Protein AF-A0A098BE16-F1 (afdb_monomer_lite)

Secondary structure (DSSP, 8-state):
-B----EEEEEEEEEEEEEEEEEEEEETTEEEE-TTS-EEEEEEEEEEEEEE-----B---SS-EEEEEEEEEEEEEETTEEEEEEE-PPPEEEEEE-

Foldseek 3Di:
DDFDWDKAAAPFFFQKKKKWKWKWKDDPRDIDTAPPGIDMDMDGHRGDRMDTDPDDRDAQPADAFIKMWIKMKMWTHHPNDIDIDIDTDDIDGDPGHD

Organism: NCBI:txid1830

Radius of gyration: 15.15 Å; chains: 1; bounding box: 36×24×42 Å

pLDDT: mean 87.0, std 8.51, range [58.38, 95.62]

Sequence (98 aa):
MVGFKPTTECETPVSSITHETELKYQYYGWWYTTSGIVDVESSTGASTSYLESKNVAHACTGEVETWFWGVVTGRISYMGKNYWAVVYPPKKRLNCKV

Structure (mmCIF, N/CA/C/O backbone):
data_AF-A0A098BE16-F1
#
_entry.id   AF-A0A098BE16-F1
#
loop_
_atom_site.group_PDB
_atom_site.id
_atom_site.type_symbol
_atom_site.label_atom_id
_atom_site.label_alt_id
_atom_site.label_comp_id
_atom_site.label_asym_id
_atom_site.label_entity_id
_atom_site.label_seq_id
_atom_site.pdbx_PDB_ins_code
_atom_site.Cartn_x
_atom_site.Cartn_y
_atom_site.Cartn_z
_atom_site.occupancy
_atom_site.B_iso_or_equiv
_atom_site.auth_seq_id
_atom_site.auth_comp_id
_atom_site.auth_asym_id
_atom_site.auth_atom_id
_atom_site.pdbx_PDB_model_num
ATOM 1 N N . MET A 1 1 ? -11.179 -7.530 8.461 1.00 78.38 1 MET A N 1
ATOM 2 C CA . MET A 1 1 ? -9.770 -7.112 8.324 1.00 78.38 1 MET A CA 1
ATOM 3 C C . MET A 1 1 ? -9.711 -5.883 7.426 1.00 78.38 1 MET A C 1
ATOM 5 O O . MET A 1 1 ? -10.630 -5.709 6.630 1.00 78.38 1 MET A O 1
ATOM 9 N N . VAL A 1 2 ? -8.683 -5.047 7.555 1.00 85.56 2 VAL A N 1
ATOM 10 C CA . VAL A 1 2 ? -8.479 -3.829 6.752 1.00 85.56 2 VAL A CA 1
ATOM 11 C C . VAL A 1 2 ? -7.046 -3.796 6.224 1.00 85.56 2 VAL A C 1
ATOM 13 O O . VAL A 1 2 ? -6.124 -4.256 6.890 1.00 85.56 2 VAL A O 1
ATOM 16 N N . GLY A 1 3 ? -6.881 -3.270 5.013 1.00 86.69 3 GLY A N 1
ATOM 17 C CA . GLY A 1 3 ? -5.604 -3.134 4.319 1.00 86.69 3 GLY A CA 1
ATOM 18 C C . GLY A 1 3 ? -5.765 -2.320 3.039 1.00 86.69 3 GLY A C 1
ATOM 19 O O . GLY A 1 3 ? -6.876 -1.896 2.697 1.00 86.69 3 GLY A O 1
ATOM 20 N N . PHE A 1 4 ? -4.658 -2.118 2.333 1.00 86.69 4 PHE A N 1
ATOM 21 C CA . PHE A 1 4 ? -4.647 -1.514 1.005 1.00 86.69 4 PHE A CA 1
ATOM 22 C C . PHE A 1 4 ? -4.400 -2.582 -0.052 1.00 86.69 4 PHE A C 1
ATOM 24 O O . PHE A 1 4 ? -3.656 -3.525 0.182 1.00 86.69 4 PHE A O 1
ATOM 31 N N . LYS A 1 5 ? -5.008 -2.396 -1.225 1.00 88.81 5 LYS A N 1
ATOM 32 C CA . LYS A 1 5 ? -4.776 -3.231 -2.406 1.00 88.81 5 LYS A CA 1
ATOM 33 C C . LYS A 1 5 ? -4.194 -2.395 -3.541 1.00 88.81 5 LYS A C 1
ATOM 35 O O . LYS A 1 5 ? -4.919 -2.054 -4.476 1.00 88.81 5 LYS A O 1
ATOM 40 N N . PRO A 1 6 ? -2.946 -1.923 -3.419 1.00 91.06 6 PRO A N 1
ATOM 41 C CA . PRO A 1 6 ? -2.319 -1.198 -4.506 1.00 91.06 6 PRO A CA 1
ATOM 42 C C . PRO A 1 6 ? -2.141 -2.086 -5.730 1.00 91.06 6 PRO A C 1
ATOM 44 O O . PRO A 1 6 ? -1.844 -3.275 -5.631 1.00 91.06 6 PRO A O 1
ATOM 47 N N . THR A 1 7 ? -2.297 -1.468 -6.891 1.00 93.19 7 THR A N 1
ATOM 48 C CA . THR A 1 7 ? -2.056 -2.092 -8.184 1.00 93.19 7 THR A CA 1
ATOM 49 C C . THR A 1 7 ? -0.965 -1.330 -8.910 1.00 93.19 7 THR A C 1
ATOM 51 O O . THR A 1 7 ? -0.933 -0.099 -8.902 1.00 93.19 7 THR A O 1
ATOM 54 N N . THR A 1 8 ? -0.087 -2.057 -9.578 1.00 94.62 8 THR A N 1
ATOM 55 C CA . THR A 1 8 ? 0.845 -1.497 -10.550 1.00 94.62 8 THR A CA 1
ATOM 56 C C . THR A 1 8 ? 0.690 -2.263 -11.840 1.00 94.62 8 THR A C 1
ATOM 58 O O .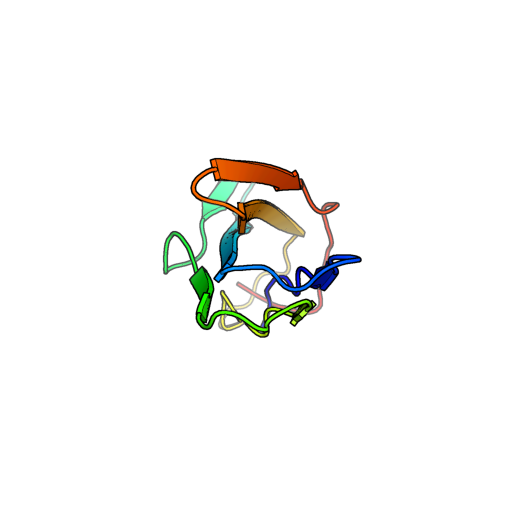 THR A 1 8 ? 0.706 -3.489 -11.831 1.00 94.62 8 THR A O 1
ATOM 61 N N . GLU A 1 9 ? 0.562 -1.521 -12.929 1.00 94.69 9 GLU A N 1
ATOM 62 C CA . GLU A 1 9 ? 0.530 -2.026 -14.291 1.00 94.69 9 GLU A CA 1
ATOM 63 C C . GLU A 1 9 ? 1.649 -1.328 -15.068 1.00 94.69 9 GLU A C 1
ATOM 65 O O . GLU A 1 9 ? 1.894 -0.133 -14.889 1.00 94.69 9 GLU A O 1
ATOM 70 N N . CYS A 1 10 ? 2.384 -2.089 -15.866 1.00 92.81 10 CYS A N 1
ATOM 71 C CA . CYS A 1 10 ? 3.492 -1.624 -16.687 1.00 92.81 10 CYS A CA 1
ATOM 72 C C . CYS A 1 10 ? 3.212 -2.006 -18.140 1.00 92.81 10 CYS A C 1
ATOM 74 O O . CYS A 1 10 ? 2.827 -3.138 -18.418 1.00 92.81 10 CYS A O 1
ATOM 76 N N . GLU A 1 11 ? 3.446 -1.084 -19.074 1.00 92.62 11 GLU A N 1
ATOM 77 C CA . GLU A 1 11 ? 3.260 -1.350 -20.509 1.00 92.62 11 GLU A CA 1
ATOM 78 C C . GLU A 1 11 ? 4.215 -2.436 -21.026 1.00 92.62 11 GLU A C 1
ATOM 80 O O . GLU A 1 11 ? 3.863 -3.225 -21.902 1.00 92.62 11 GLU A O 1
ATOM 85 N N . THR A 1 12 ? 5.427 -2.493 -20.468 1.00 91.38 12 THR A N 1
ATOM 86 C CA . THR A 1 12 ? 6.434 -3.508 -20.779 1.00 91.38 12 THR A CA 1
ATOM 87 C C . THR A 1 12 ? 6.767 -4.344 -19.542 1.00 91.38 12 THR A C 1
ATOM 89 O O . THR A 1 12 ? 6.693 -3.838 -18.418 1.00 91.38 12 THR A O 1
ATOM 92 N N . PRO A 1 13 ? 7.156 -5.623 -19.712 1.00 92.56 13 PRO A N 1
ATOM 93 C CA . PRO A 1 13 ? 7.575 -6.442 -18.585 1.00 92.56 13 PRO A CA 1
ATOM 94 C C . PRO A 1 13 ? 8.816 -5.873 -17.886 1.00 92.56 13 PRO A C 1
ATOM 96 O O . PRO A 1 13 ? 9.785 -5.460 -18.529 1.00 92.56 13 PRO A O 1
ATOM 99 N N . VAL A 1 14 ? 8.787 -5.881 -16.557 1.00 93.25 14 VAL A N 1
ATOM 100 C CA . VAL A 1 14 ? 9.843 -5.373 -15.678 1.00 93.25 14 VAL A CA 1
ATOM 101 C C . VAL A 1 14 ? 10.503 -6.506 -14.892 1.00 93.25 14 VAL A C 1
ATOM 103 O O . VAL A 1 14 ? 10.036 -7.644 -14.882 1.00 93.25 14 VAL A O 1
ATOM 106 N N . SER A 1 15 ? 11.629 -6.211 -14.2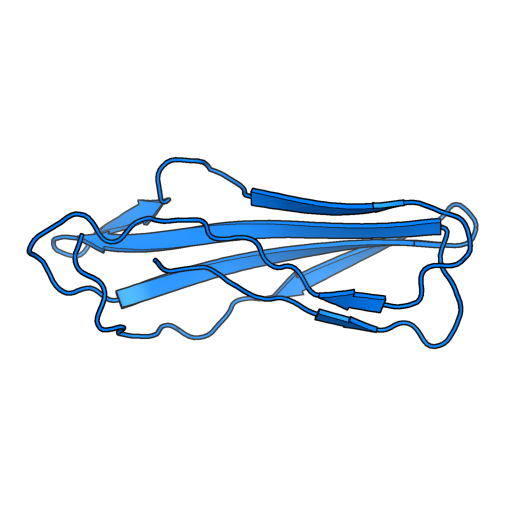41 1.00 94.12 15 SER A N 1
ATOM 107 C CA . SER A 1 15 ? 12.382 -7.199 -13.458 1.00 94.12 15 SER A CA 1
ATOM 108 C C . SER A 1 15 ? 11.729 -7.495 -12.110 1.00 94.12 15 SER A C 1
ATOM 110 O O . SER A 1 15 ? 11.795 -8.625 -11.619 1.00 94.12 15 SER A O 1
ATOM 112 N N . SER A 1 16 ? 11.127 -6.476 -11.497 1.00 94.12 16 SER A N 1
ATOM 113 C CA . SER A 1 16 ? 10.338 -6.629 -10.281 1.00 94.12 16 SER A CA 1
ATOM 114 C C . SER A 1 16 ? 9.417 -5.440 -10.047 1.00 94.12 16 SER A C 1
ATOM 116 O O . SER A 1 16 ? 9.689 -4.315 -10.477 1.00 94.12 16 SER A O 1
ATOM 118 N N . ILE A 1 17 ? 8.343 -5.709 -9.311 1.00 94.81 17 ILE A N 1
ATOM 119 C CA . ILE A 1 17 ? 7.457 -4.708 -8.722 1.00 94.81 17 ILE A CA 1
ATOM 120 C C . ILE A 1 17 ? 7.378 -5.026 -7.229 1.00 94.81 17 ILE A C 1
ATOM 122 O O . ILE A 1 17 ? 7.236 -6.186 -6.850 1.00 94.81 17 ILE A O 1
ATOM 126 N N . THR A 1 18 ? 7.508 -4.021 -6.372 1.00 93.94 18 THR A N 1
ATOM 127 C CA . THR A 1 18 ? 7.382 -4.133 -4.914 1.00 93.94 18 THR A CA 1
ATOM 128 C C . THR A 1 18 ? 6.388 -3.090 -4.421 1.00 93.94 18 THR A C 1
ATOM 130 O O . THR A 1 18 ? 6.473 -1.933 -4.830 1.00 93.94 18 THR A O 1
ATOM 133 N N . HIS A 1 19 ? 5.476 -3.482 -3.541 1.00 93.31 19 HIS A N 1
ATOM 134 C CA . HIS A 1 19 ? 4.590 -2.603 -2.787 1.00 93.31 19 HIS A CA 1
ATOM 135 C C . HIS A 1 19 ? 4.921 -2.713 -1.308 1.00 93.31 19 HIS A C 1
ATOM 137 O O . HIS A 1 19 ? 5.026 -3.812 -0.778 1.00 93.31 19 HIS A O 1
ATOM 143 N N . GLU A 1 20 ? 5.046 -1.574 -0.650 1.00 91.69 20 GLU A N 1
ATOM 144 C CA . GLU A 1 20 ? 5.198 -1.439 0.792 1.00 91.69 20 GLU A CA 1
ATOM 145 C C . GLU A 1 20 ? 4.010 -0.628 1.301 1.00 91.69 20 GLU A C 1
ATOM 147 O O . GLU A 1 20 ? 3.778 0.487 0.829 1.00 91.69 20 GLU A O 1
ATOM 152 N N . THR A 1 21 ? 3.223 -1.176 2.223 1.00 90.62 21 THR A N 1
ATOM 153 C CA . THR A 1 21 ? 2.010 -0.519 2.720 1.00 90.62 21 THR A CA 1
ATOM 154 C C . THR A 1 21 ? 2.069 -0.308 4.224 1.00 90.62 21 THR A C 1
ATOM 156 O O . THR A 1 21 ? 2.226 -1.264 4.979 1.00 90.62 21 THR A O 1
ATOM 159 N N . GLU A 1 22 ? 1.867 0.933 4.659 1.00 91.00 22 GLU A N 1
ATOM 160 C CA . GLU A 1 22 ? 1.735 1.303 6.066 1.00 91.00 22 GLU A CA 1
ATOM 161 C C . GLU A 1 22 ? 0.289 1.726 6.343 1.00 91.00 22 GLU A C 1
ATOM 163 O O . GLU A 1 22 ? -0.161 2.782 5.888 1.00 91.00 22 GLU A O 1
ATOM 168 N N . LEU A 1 23 ? -0.447 0.907 7.098 1.00 90.12 23 LEU A N 1
ATOM 169 C CA . LEU A 1 23 ? -1.810 1.205 7.534 1.00 90.12 23 LEU A CA 1
ATOM 170 C C . LEU A 1 23 ? -1.800 1.882 8.908 1.00 90.12 23 LEU A C 1
ATOM 172 O O . LEU A 1 23 ? -1.053 1.523 9.817 1.00 90.12 23 LEU A O 1
ATOM 176 N N . LYS A 1 24 ? -2.667 2.877 9.066 1.00 90.38 24 LYS A N 1
ATOM 177 C CA . LYS A 1 24 ? -2.850 3.645 10.292 1.00 90.38 24 LYS A CA 1
ATOM 178 C C . LYS A 1 24 ? -4.333 3.753 10.627 1.00 90.38 24 LYS A C 1
ATOM 180 O O . LYS A 1 24 ? -5.170 3.897 9.734 1.00 90.38 24 LYS A O 1
ATOM 185 N N . TYR A 1 25 ? -4.647 3.747 11.914 1.00 90.12 25 TYR A N 1
ATOM 186 C CA . TYR A 1 25 ? -5.992 3.941 12.445 1.00 90.12 25 TYR A CA 1
ATOM 187 C C . TYR A 1 25 ? -6.022 5.099 13.442 1.00 90.12 25 TYR A C 1
ATOM 189 O O . TYR A 1 25 ? -4.997 5.457 14.024 1.00 90.12 25 TYR A O 1
ATOM 197 N N . GLN A 1 26 ? -7.190 5.711 13.628 1.00 89.81 26 GLN A N 1
ATOM 198 C CA . GLN A 1 26 ? -7.364 6.794 14.592 1.00 89.81 26 GLN A CA 1
ATOM 199 C C . GLN A 1 26 ? -7.872 6.262 15.938 1.00 89.81 26 GLN A C 1
ATOM 201 O O . GLN A 1 26 ? -8.867 5.547 16.000 1.00 89.81 26 GLN A O 1
ATOM 206 N N . TYR A 1 27 ? -7.264 6.645 17.050 1.00 86.50 27 TYR A N 1
ATOM 207 C CA . TYR A 1 27 ? -7.767 6.281 18.372 1.00 86.50 27 TYR A CA 1
ATOM 208 C C . TYR A 1 27 ? -7.625 7.467 19.321 1.00 86.50 27 TYR A C 1
ATOM 210 O O . TYR A 1 27 ? -6.560 8.072 19.412 1.00 86.50 27 TYR A O 1
ATOM 218 N N . TYR A 1 28 ? -8.735 7.878 19.941 1.00 84.25 28 TYR A N 1
ATOM 219 C CA . TYR A 1 28 ? -8.823 9.085 20.781 1.00 84.25 28 TYR A CA 1
ATOM 220 C C . TYR A 1 28 ? -8.108 10.328 20.204 1.00 84.25 28 TYR A C 1
ATOM 222 O O . TYR A 1 28 ? -7.426 11.060 20.915 1.00 84.25 28 TYR A O 1
ATOM 230 N N . GLY A 1 29 ? -8.251 10.572 18.896 1.00 83.44 29 GLY A N 1
ATOM 231 C CA . GLY A 1 29 ? -7.669 11.735 18.210 1.00 83.44 29 GLY A CA 1
ATOM 232 C C . GLY A 1 29 ? -6.244 11.544 17.674 1.00 83.44 29 GLY A C 1
ATOM 233 O O . GLY A 1 29 ? -5.828 12.322 16.816 1.00 83.44 29 GLY A O 1
ATOM 234 N N . TRP A 1 30 ? -5.540 10.485 18.074 1.00 87.69 30 TRP A N 1
ATOM 235 C CA . TRP A 1 30 ? -4.181 10.170 17.622 1.00 87.69 30 TRP A CA 1
ATOM 236 C C . TRP A 1 30 ? -4.175 9.123 16.508 1.00 87.69 30 TRP A C 1
ATOM 238 O O . TRP A 1 30 ? -5.053 8.265 16.450 1.00 87.69 30 TRP A O 1
ATOM 248 N N . TRP A 1 31 ? -3.187 9.189 15.614 1.00 88.44 31 TRP A N 1
ATOM 249 C CA . TRP A 1 31 ? -2.990 8.192 14.559 1.00 88.44 31 TRP A CA 1
ATOM 250 C C . TRP A 1 31 ? -1.949 7.169 14.991 1.00 88.44 31 TRP A C 1
ATOM 252 O O . TRP A 1 31 ? -0.801 7.529 15.249 1.00 88.44 31 TRP A O 1
ATOM 262 N N . TYR A 1 32 ? -2.340 5.901 15.006 1.00 87.31 32 TYR A N 1
ATOM 263 C CA . TYR A 1 32 ? -1.482 4.777 15.353 1.00 87.31 32 TYR A CA 1
ATOM 264 C C . TYR A 1 32 ? -1.242 3.919 14.116 1.00 87.31 32 TYR A C 1
ATOM 266 O O . TYR A 1 32 ? -2.170 3.659 13.351 1.00 87.31 32 TYR A O 1
ATOM 274 N N . THR A 1 33 ? 0.002 3.495 13.902 1.00 87.25 33 THR A N 1
ATOM 275 C CA . THR A 1 33 ? 0.332 2.498 12.875 1.00 87.25 33 THR A CA 1
ATOM 276 C C . THR A 1 33 ? -0.149 1.130 13.348 1.00 87.25 33 THR A C 1
ATOM 278 O O . THR A 1 33 ? 0.017 0.785 14.518 1.00 87.25 33 THR A O 1
ATOM 281 N N . THR A 1 34 ? -0.778 0.360 12.463 1.00 81.25 34 THR A N 1
ATOM 282 C CA . THR A 1 34 ? -1.239 -0.992 12.791 1.00 81.25 34 THR A CA 1
ATOM 283 C C . THR A 1 34 ? -0.050 -1.901 13.109 1.00 81.25 34 THR A C 1
ATOM 285 O O . THR A 1 34 ? 1.033 -1.750 12.540 1.00 81.25 34 THR A O 1
ATOM 288 N N . SER A 1 35 ? -0.234 -2.844 14.036 1.00 62.69 35 SER A N 1
ATOM 289 C CA . SER A 1 35 ? 0.789 -3.820 14.432 1.00 62.69 35 SER A CA 1
ATOM 290 C C . SER A 1 35 ? 1.323 -4.564 13.197 1.00 62.69 35 SER A C 1
ATOM 292 O O . SER A 1 35 ? 0.557 -5.281 12.564 1.00 62.69 35 SER A O 1
ATOM 294 N N . GLY A 1 36 ? 2.603 -4.377 12.843 1.00 58.38 36 GLY A N 1
ATOM 295 C CA . GLY A 1 36 ? 3.210 -4.934 11.618 1.00 58.38 36 GLY A CA 1
ATOM 296 C C . GLY A 1 36 ? 4.005 -3.947 10.749 1.00 58.38 36 GLY A C 1
ATOM 297 O O . GLY A 1 36 ? 4.635 -4.395 9.808 1.00 58.38 36 GLY A O 1
ATOM 298 N N . ILE A 1 37 ? 4.040 -2.651 11.101 1.00 60.84 37 ILE A N 1
ATOM 299 C CA . ILE A 1 37 ? 4.842 -1.526 10.547 1.00 60.84 37 ILE A CA 1
ATOM 300 C C . ILE A 1 37 ? 4.763 -1.325 9.019 1.00 60.84 37 ILE A C 1
ATOM 302 O O . ILE A 1 37 ? 4.374 -0.240 8.598 1.00 60.84 37 ILE A O 1
ATOM 306 N N . VAL A 1 38 ? 5.103 -2.311 8.191 1.00 74.50 38 VAL A N 1
ATOM 307 C CA . VAL A 1 38 ? 5.007 -2.265 6.728 1.00 74.50 38 VAL A CA 1
ATOM 308 C C . VAL A 1 38 ? 4.711 -3.670 6.203 1.00 74.50 38 VAL A C 1
ATOM 310 O O . VAL A 1 38 ? 5.532 -4.571 6.372 1.00 74.50 38 VAL A O 1
ATOM 313 N N . ASP A 1 39 ? 3.588 -3.849 5.507 1.00 82.44 39 ASP A N 1
ATOM 314 C CA . ASP A 1 39 ? 3.384 -5.059 4.705 1.00 82.44 39 ASP A CA 1
ATOM 315 C C . ASP A 1 39 ? 4.080 -4.895 3.354 1.00 82.44 39 ASP A C 1
ATOM 317 O O . ASP A 1 39 ? 3.852 -3.907 2.649 1.00 82.44 39 ASP A O 1
ATOM 321 N N . VAL A 1 40 ? 4.907 -5.873 2.981 1.00 88.06 40 VAL A N 1
ATOM 322 C CA . VAL A 1 40 ? 5.655 -5.868 1.720 1.00 88.06 40 VAL A CA 1
ATOM 323 C C . VAL A 1 40 ? 5.155 -6.983 0.818 1.00 88.06 40 VAL A C 1
ATOM 325 O O . VAL A 1 40 ? 5.186 -8.153 1.190 1.00 88.06 40 VAL A O 1
ATOM 328 N N . GLU A 1 41 ? 4.743 -6.634 -0.394 1.00 89.62 41 GLU A N 1
ATOM 329 C CA . GLU A 1 41 ? 4.438 -7.598 -1.447 1.00 89.62 41 GLU A CA 1
ATOM 330 C C . GLU A 1 41 ? 5.314 -7.341 -2.662 1.00 89.62 41 GLU A C 1
ATOM 332 O O . GLU A 1 41 ? 5.591 -6.198 -3.020 1.00 89.62 41 GLU A O 1
ATOM 337 N N . SER A 1 42 ? 5.788 -8.405 -3.304 1.00 90.00 42 SER A N 1
ATOM 338 C CA . SER A 1 42 ? 6.625 -8.261 -4.488 1.00 90.00 42 SER A CA 1
ATOM 339 C C . SER A 1 42 ? 6.345 -9.346 -5.510 1.00 90.00 42 SER A C 1
ATOM 341 O O . SER A 1 42 ? 6.149 -10.507 -5.159 1.00 90.00 42 SER A O 1
ATOM 343 N N . SER A 1 43 ? 6.379 -8.961 -6.784 1.00 89.06 43 SER A N 1
ATOM 344 C CA . SER A 1 43 ? 6.580 -9.898 -7.884 1.00 89.06 43 SER A CA 1
ATOM 345 C C . SER A 1 43 ? 8.033 -9.798 -8.335 1.00 89.06 43 SER A C 1
ATOM 347 O O . SER A 1 43 ? 8.544 -8.708 -8.608 1.00 89.06 43 SER A O 1
ATOM 349 N N . THR A 1 44 ? 8.719 -10.937 -8.378 1.00 76.69 44 THR A N 1
ATOM 350 C CA . THR A 1 44 ? 10.101 -11.051 -8.852 1.00 76.69 44 THR A CA 1
ATOM 351 C C . THR A 1 44 ? 10.141 -11.988 -10.056 1.00 76.69 44 THR A C 1
ATOM 353 O O . THR A 1 44 ? 9.510 -13.042 -10.060 1.00 76.69 44 THR A O 1
ATOM 356 N N . GLY A 1 45 ? 10.848 -11.580 -11.111 1.00 64.06 45 GLY A N 1
ATOM 357 C CA . GLY A 1 45 ? 10.965 -12.346 -12.352 1.00 64.06 45 GLY A CA 1
ATOM 358 C C . GLY A 1 45 ? 10.886 -11.436 -13.572 1.00 64.06 45 GLY A C 1
ATOM 359 O O . GLY A 1 45 ? 10.087 -10.508 -13.599 1.00 64.06 45 GLY A O 1
ATOM 360 N N . ALA A 1 46 ? 11.709 -11.711 -14.588 1.00 60.00 46 ALA A N 1
ATOM 361 C CA . ALA A 1 46 ? 11.946 -10.853 -15.759 1.00 60.00 46 ALA A CA 1
ATOM 362 C C . ALA A 1 46 ? 10.747 -10.657 -16.719 1.00 60.00 46 ALA A C 1
ATOM 364 O O . ALA A 1 46 ? 10.939 -10.212 -17.847 1.00 60.00 46 ALA A O 1
ATOM 365 N N . SER A 1 47 ? 9.525 -10.968 -16.287 1.00 67.31 47 SER A N 1
ATOM 366 C CA . SER A 1 47 ? 8.326 -10.955 -17.128 1.00 67.31 47 SER A CA 1
ATOM 367 C C . SER A 1 47 ? 7.070 -10.486 -16.386 1.00 67.31 47 SER A C 1
ATOM 369 O O . SER A 1 47 ? 5.963 -10.818 -16.804 1.00 67.31 47 SER A O 1
ATOM 371 N N . THR A 1 48 ? 7.205 -9.758 -15.272 1.00 84.94 48 THR A N 1
ATOM 372 C CA . THR A 1 48 ? 6.031 -9.203 -14.582 1.00 84.94 48 THR A CA 1
ATOM 373 C C . THR A 1 48 ? 5.674 -7.845 -15.176 1.00 84.94 48 THR A C 1
ATOM 375 O O . THR A 1 48 ? 6.531 -6.977 -15.295 1.00 84.94 48 THR A O 1
ATOM 378 N N . SER A 1 49 ? 4.424 -7.649 -15.579 1.00 92.31 49 SER A N 1
ATOM 379 C CA . SER A 1 49 ? 3.886 -6.340 -15.980 1.00 92.31 49 SER A CA 1
ATOM 380 C C . SER A 1 49 ? 2.769 -5.873 -15.049 1.00 92.31 49 SER A C 1
ATOM 382 O O . SER A 1 49 ? 2.213 -4.797 -15.242 1.00 92.31 49 SER A O 1
ATOM 384 N N . TYR A 1 50 ? 2.430 -6.676 -14.038 1.00 93.00 50 TYR A N 1
ATOM 385 C CA . TYR A 1 50 ? 1.308 -6.420 -13.154 1.00 93.00 50 TYR A CA 1
ATOM 386 C C . TYR A 1 50 ? 1.573 -6.958 -11.749 1.00 93.00 50 TYR A C 1
ATOM 388 O O . TYR A 1 50 ? 2.043 -8.083 -11.576 1.00 93.00 50 TYR A O 1
ATOM 396 N N . LEU A 1 51 ? 1.217 -6.168 -10.741 1.00 93.19 51 LEU A N 1
ATOM 397 C CA . LEU A 1 51 ? 1.115 -6.612 -9.356 1.00 93.19 51 LEU A CA 1
ATOM 398 C C . LEU A 1 51 ? -0.127 -5.979 -8.734 1.00 93.19 51 LEU A C 1
ATOM 400 O O . LEU A 1 51 ? -0.240 -4.756 -8.717 1.00 93.19 51 LEU A O 1
ATOM 404 N N . GLU A 1 52 ? -1.026 -6.798 -8.196 1.00 92.31 52 GLU A N 1
ATOM 405 C CA . GLU A 1 52 ? -2.049 -6.372 -7.239 1.00 92.31 52 GLU A CA 1
ATOM 406 C C . GLU A 1 52 ? -1.648 -6.909 -5.881 1.00 92.31 52 GLU A C 1
ATOM 408 O O . GLU A 1 52 ? -1.570 -8.127 -5.709 1.00 92.31 52 GLU A O 1
ATOM 413 N N . SER A 1 53 ? -1.434 -6.014 -4.922 1.00 88.31 53 SER A N 1
ATOM 414 C CA . SER A 1 53 ? -1.175 -6.457 -3.569 1.00 88.31 53 SER A CA 1
ATOM 415 C C . SER A 1 53 ? -2.454 -6.926 -2.880 1.00 88.31 53 SER A C 1
ATOM 417 O O . SER A 1 53 ? -3.495 -6.262 -2.913 1.00 88.31 53 SER A O 1
ATOM 419 N N . LYS A 1 54 ? -2.370 -8.083 -2.227 1.00 81.50 54 LYS A N 1
ATOM 420 C CA . LYS A 1 54 ? -3.426 -8.673 -1.397 1.00 81.50 54 LYS A CA 1
ATOM 421 C C . LYS A 1 54 ? -3.147 -8.509 0.096 1.00 81.50 54 LYS A C 1
ATOM 423 O O . LYS A 1 54 ? -3.827 -9.152 0.896 1.00 81.50 54 LYS A O 1
ATOM 428 N N . ASN A 1 55 ? -2.186 -7.661 0.463 1.00 72.56 55 ASN A N 1
ATOM 429 C CA . ASN A 1 55 ? -1.793 -7.435 1.847 1.00 72.56 55 ASN A CA 1
ATOM 430 C C . ASN A 1 55 ? -2.974 -6.985 2.715 1.00 72.56 55 ASN A C 1
ATOM 432 O O . ASN A 1 55 ? -3.807 -6.150 2.344 1.00 72.56 55 ASN A O 1
ATOM 436 N N . VAL A 1 56 ? -3.041 -7.573 3.905 1.00 69.69 56 VAL A N 1
ATOM 437 C CA . VAL A 1 56 ? -4.045 -7.273 4.915 1.00 69.69 56 VAL A CA 1
ATOM 438 C C . VAL A 1 56 ? -3.314 -6.929 6.203 1.00 69.69 56 VAL A C 1
ATOM 440 O O . VAL A 1 56 ? -2.875 -7.815 6.927 1.00 69.69 56 VAL A O 1
ATOM 443 N N . ALA A 1 57 ? -3.235 -5.633 6.489 1.00 70.12 57 ALA A N 1
ATOM 444 C CA . ALA A 1 57 ? -2.389 -5.101 7.553 1.00 70.12 57 ALA A CA 1
ATOM 445 C C . ALA A 1 57 ? -3.002 -5.187 8.955 1.00 70.12 57 ALA A C 1
ATOM 447 O O . ALA A 1 57 ? -2.303 -5.005 9.952 1.00 70.12 57 ALA A O 1
ATOM 448 N N . HIS A 1 58 ? -4.321 -5.387 9.072 1.00 78.44 58 HIS A N 1
ATOM 449 C CA . HIS A 1 58 ? -4.963 -5.333 10.382 1.00 78.44 58 HIS A CA 1
ATOM 450 C C . HIS A 1 58 ? -6.217 -6.197 10.512 1.00 78.44 58 HIS A C 1
ATOM 452 O O . HIS A 1 58 ? -7.196 -6.061 9.764 1.00 78.44 58 HIS A O 1
ATOM 458 N N . ALA A 1 59 ? -6.215 -7.064 11.523 1.00 80.50 59 ALA A N 1
ATOM 459 C CA . ALA A 1 59 ? -7.416 -7.736 11.992 1.00 80.50 59 ALA A CA 1
ATOM 460 C C . ALA A 1 59 ? -8.268 -6.757 12.813 1.00 80.50 59 ALA A C 1
ATOM 462 O O . ALA A 1 59 ? -7.757 -6.031 13.655 1.00 80.50 59 ALA A O 1
ATOM 463 N N . CYS A 1 60 ? -9.576 -6.739 12.560 1.00 81.75 60 CYS A N 1
ATOM 464 C CA . CYS A 1 60 ? -10.514 -5.864 13.263 1.00 81.75 60 CYS A CA 1
ATOM 465 C C . CYS A 1 60 ? -10.910 -6.513 14.589 1.00 81.75 60 CYS A C 1
ATOM 467 O O . CYS A 1 60 ? -11.952 -7.165 14.665 1.00 81.75 60 CYS A O 1
ATOM 469 N N . THR A 1 61 ? -10.040 -6.428 15.587 1.00 81.19 61 THR A N 1
ATOM 470 C CA . THR A 1 61 ? -10.259 -7.016 16.910 1.00 81.19 61 THR A CA 1
ATOM 471 C C . THR A 1 61 ? -10.364 -5.894 17.929 1.00 81.19 61 THR A C 1
ATOM 473 O O . THR A 1 61 ? -9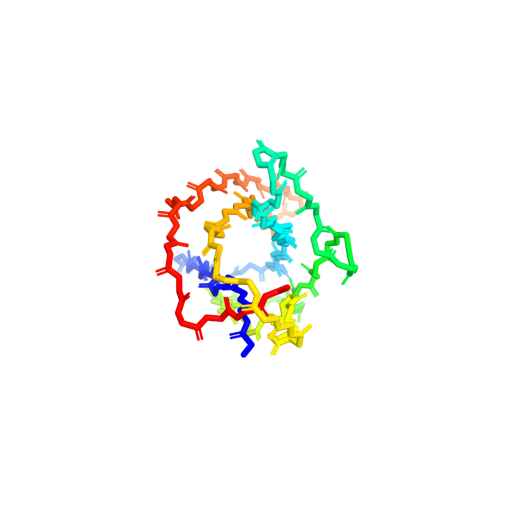.367 -5.505 18.529 1.00 81.19 61 THR A O 1
ATOM 476 N N . GLY A 1 62 ? -11.568 -5.354 18.092 1.00 83.62 62 GLY A N 1
ATOM 477 C CA . GLY A 1 62 ? -11.823 -4.262 19.021 1.00 83.62 62 GLY A CA 1
ATOM 478 C C . GLY A 1 62 ? -13.291 -3.865 19.065 1.00 83.62 62 GLY A C 1
ATOM 479 O O . GLY A 1 62 ? -14.149 -4.501 18.443 1.00 83.62 62 GLY A O 1
ATOM 480 N N . GLU A 1 63 ? -13.579 -2.795 19.798 1.00 84.56 63 GLU A N 1
ATOM 481 C CA . GLU A 1 63 ? -14.942 -2.290 20.001 1.00 84.56 63 GLU A CA 1
ATOM 482 C C . GLU A 1 63 ? -15.143 -0.873 19.452 1.00 84.56 63 GLU A C 1
ATOM 484 O O . GLU A 1 63 ? -16.287 -0.439 19.283 1.00 84.56 63 GLU A O 1
ATOM 489 N N . VAL A 1 64 ? -14.059 -0.174 19.101 1.00 83.62 64 VAL A N 1
ATOM 490 C CA . VAL A 1 64 ? -14.097 1.230 18.698 1.00 83.62 64 VAL A CA 1
ATOM 491 C C . VAL A 1 64 ? -14.083 1.354 17.181 1.00 83.62 64 VAL A C 1
ATOM 493 O O . VAL A 1 64 ? -13.156 0.924 16.501 1.00 83.62 64 VAL A O 1
ATOM 496 N N . GLU A 1 65 ? -15.120 1.978 16.624 1.00 87.50 65 GLU A N 1
ATOM 497 C CA . GLU A 1 65 ? -15.118 2.358 15.212 1.00 87.50 65 GLU A CA 1
ATOM 498 C C . GLU A 1 65 ? -14.131 3.493 14.947 1.00 87.50 65 GLU A C 1
ATOM 500 O O . GLU A 1 65 ? -14.054 4.464 15.702 1.00 87.50 65 GLU A O 1
ATOM 505 N N . THR A 1 66 ? -13.421 3.407 13.825 1.00 90.25 66 THR A N 1
ATOM 506 C CA . THR A 1 66 ? -12.335 4.337 13.527 1.00 90.25 66 THR A CA 1
ATOM 507 C C . THR A 1 66 ? -12.209 4.681 12.041 1.00 90.25 66 THR A C 1
ATOM 509 O O . THR A 1 66 ? -12.818 4.069 11.158 1.00 90.25 66 THR A O 1
ATOM 512 N N . TRP A 1 67 ? -11.400 5.702 11.776 1.00 91.25 67 TRP A N 1
ATOM 513 C CA . TRP A 1 67 ? -10.891 6.056 10.466 1.00 91.25 67 TRP A CA 1
ATOM 514 C C . TRP A 1 67 ? -9.585 5.326 10.188 1.00 91.25 67 TRP A C 1
ATOM 516 O O . TRP A 1 67 ? -8.696 5.278 11.033 1.00 91.25 67 TRP A O 1
ATOM 526 N N . PHE A 1 68 ? -9.451 4.847 8.959 1.00 91.31 68 PHE A N 1
ATOM 527 C CA . PHE A 1 68 ? -8.231 4.257 8.434 1.00 91.31 68 PHE A CA 1
ATOM 528 C C . PHE A 1 68 ? -7.612 5.184 7.394 1.00 91.31 68 PHE A C 1
ATOM 530 O O . PHE A 1 68 ? -8.321 5.818 6.607 1.00 91.31 68 PHE A O 1
ATOM 537 N N . TRP A 1 69 ? -6.289 5.261 7.392 1.00 91.81 69 TRP A N 1
ATOM 538 C CA . TRP A 1 69 ? -5.496 5.943 6.372 1.00 91.81 69 TRP A CA 1
ATOM 539 C C . TRP A 1 69 ? -4.121 5.285 6.281 1.00 91.81 69 TRP A C 1
ATOM 541 O O . TRP A 1 69 ? -3.838 4.351 7.026 1.00 91.81 69 TRP A O 1
ATOM 551 N N . GLY A 1 70 ? -3.267 5.732 5.369 1.00 91.06 70 GLY A N 1
ATOM 552 C CA . GLY A 1 70 ? -1.929 5.176 5.294 1.00 91.06 70 GLY A CA 1
ATOM 553 C C . GLY A 1 70 ? -1.125 5.677 4.118 1.00 91.06 70 GLY A C 1
ATOM 554 O O . GLY A 1 70 ? -1.466 6.686 3.498 1.00 91.06 70 GLY A O 1
ATOM 555 N N . VAL A 1 71 ? -0.052 4.952 3.836 1.00 92.19 71 VAL A N 1
ATOM 556 C CA . VAL A 1 71 ? 0.883 5.240 2.752 1.00 92.19 71 VAL A CA 1
ATOM 557 C C . VAL A 1 71 ? 1.179 3.945 2.016 1.00 92.19 71 VAL A C 1
ATOM 559 O O . VAL A 1 71 ? 1.338 2.896 2.638 1.00 92.19 71 VAL A O 1
ATOM 562 N N . VAL A 1 72 ? 1.249 4.024 0.691 1.00 92.56 72 VAL A N 1
ATOM 563 C CA . VAL A 1 72 ? 1.771 2.950 -0.147 1.00 92.56 72 VAL A CA 1
ATOM 564 C C . VAL A 1 72 ? 2.987 3.460 -0.903 1.00 92.56 72 VAL A C 1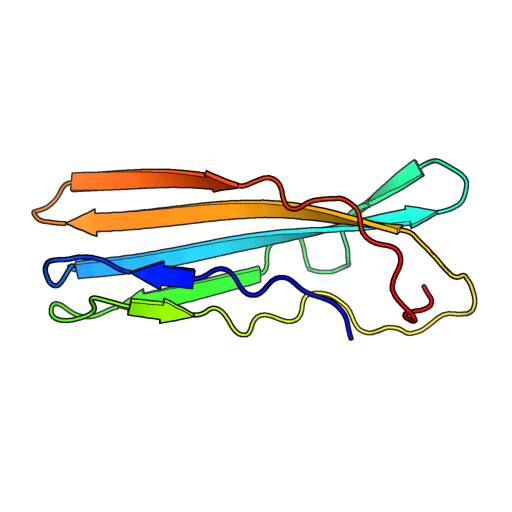
ATOM 566 O O . VAL A 1 72 ? 2.884 4.445 -1.633 1.00 92.56 72 VAL A O 1
ATOM 569 N N . THR A 1 73 ? 4.105 2.755 -0.786 1.00 94.31 73 THR A N 1
ATOM 570 C CA . THR A 1 73 ? 5.302 2.971 -1.599 1.00 94.31 73 THR A CA 1
ATOM 571 C C . THR A 1 73 ? 5.424 1.846 -2.619 1.00 94.31 73 THR A C 1
ATOM 573 O O . THR A 1 73 ? 5.411 0.670 -2.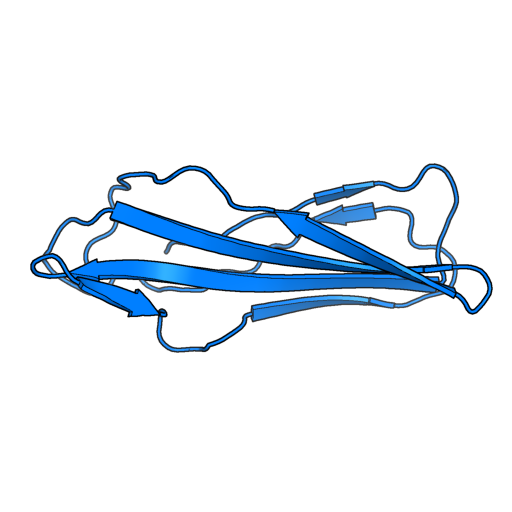273 1.00 94.31 73 THR A O 1
ATOM 576 N N . GLY A 1 74 ? 5.529 2.199 -3.893 1.00 94.38 74 GLY A N 1
ATOM 577 C CA . GLY A 1 74 ? 5.802 1.284 -4.991 1.00 94.38 74 GLY A CA 1
ATOM 578 C C . GLY A 1 74 ? 7.239 1.432 -5.476 1.00 94.38 74 GLY A C 1
ATOM 579 O O . GLY A 1 74 ? 7.708 2.553 -5.669 1.00 94.38 74 GLY A O 1
ATOM 580 N N . ARG A 1 75 ? 7.921 0.313 -5.726 1.00 95.56 75 ARG A N 1
ATOM 581 C CA . ARG A 1 75 ? 9.228 0.266 -6.392 1.00 95.56 75 ARG A CA 1
ATOM 582 C C . ARG A 1 75 ? 9.163 -0.655 -7.605 1.00 95.56 75 ARG A C 1
ATOM 584 O O . ARG A 1 75 ? 8.770 -1.809 -7.480 1.00 95.56 75 ARG A O 1
ATOM 591 N N . ILE A 1 76 ? 9.604 -0.161 -8.754 1.00 95.12 76 ILE A N 1
ATOM 592 C CA . ILE A 1 76 ? 9.680 -0.901 -10.016 1.00 95.12 76 ILE A CA 1
ATOM 593 C C . ILE A 1 76 ? 11.143 -0.960 -10.447 1.00 95.12 76 ILE A C 1
ATOM 595 O O . ILE A 1 76 ? 11.788 0.082 -10.567 1.00 95.12 76 ILE A O 1
ATOM 599 N N . SER A 1 77 ? 11.673 -2.154 -10.701 1.00 94.44 77 SER A N 1
ATOM 600 C CA . SER A 1 77 ? 13.028 -2.329 -11.237 1.00 94.44 77 SER A CA 1
ATOM 601 C C . SER A 1 77 ? 12.966 -2.686 -12.721 1.00 94.44 77 SER A C 1
ATOM 603 O O . SER A 1 77 ? 12.412 -3.719 -13.089 1.00 94.44 77 SER A O 1
ATOM 605 N N . TYR A 1 78 ? 13.556 -1.855 -13.582 1.00 93.00 78 TYR A N 1
ATOM 606 C CA . TYR A 1 78 ? 13.550 -2.035 -15.036 1.00 93.00 78 TYR A CA 1
ATOM 607 C C . TYR A 1 78 ? 14.886 -1.610 -15.654 1.00 93.00 78 TYR A C 1
ATOM 609 O O . TYR A 1 78 ? 15.379 -0.515 -15.385 1.00 93.00 78 TYR A O 1
ATOM 617 N N . MET A 1 79 ? 15.490 -2.485 -16.468 1.00 90.81 79 MET A N 1
ATOM 618 C CA . MET A 1 79 ? 16.783 -2.254 -17.141 1.00 90.81 79 MET A CA 1
ATOM 619 C C . MET A 1 79 ? 17.898 -1.747 -16.201 1.00 90.81 79 MET A C 1
ATOM 621 O O . MET A 1 79 ? 18.653 -0.836 -16.538 1.00 90.81 79 MET A O 1
ATOM 625 N N . GLY A 1 80 ? 17.976 -2.303 -14.987 1.00 89.69 80 GLY A N 1
ATOM 626 C CA . GLY A 1 80 ? 18.965 -1.907 -13.976 1.00 89.69 80 GLY A CA 1
ATOM 627 C C . GLY A 1 80 ? 18.682 -0.571 -13.275 1.00 89.69 80 GLY A C 1
ATOM 628 O O . GLY A 1 80 ? 19.499 -0.123 -12.474 1.00 89.69 80 GLY A O 1
ATOM 629 N N . LYS A 1 81 ? 17.535 0.066 -13.541 1.00 94.00 81 LYS A N 1
ATOM 630 C CA . LYS A 1 81 ? 17.074 1.288 -12.867 1.00 94.00 81 LYS A CA 1
ATOM 631 C C . LYS A 1 81 ? 15.912 0.987 -11.930 1.00 94.00 81 LYS A C 1
ATOM 633 O O . LYS A 1 81 ? 15.140 0.064 -12.174 1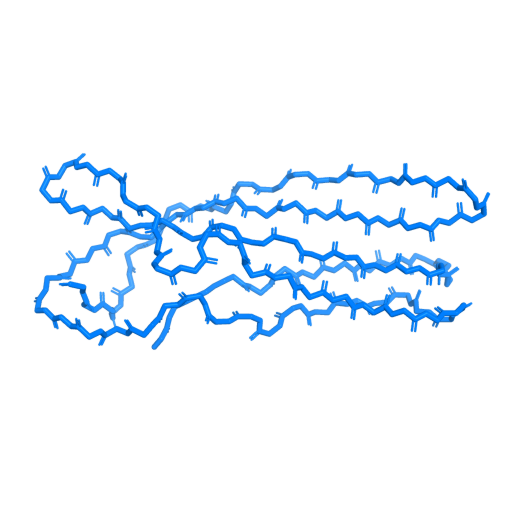.00 94.00 81 LYS A O 1
ATOM 638 N N . ASN A 1 82 ? 15.778 1.798 -10.883 1.00 94.94 82 ASN A N 1
ATOM 639 C CA . ASN A 1 82 ? 14.665 1.729 -9.942 1.00 94.94 82 ASN A CA 1
ATOM 640 C C . ASN A 1 82 ? 13.784 2.973 -10.069 1.00 94.94 82 ASN A C 1
ATOM 642 O O . ASN A 1 82 ? 14.285 4.094 -10.013 1.00 94.94 82 ASN A O 1
ATOM 646 N N . TYR A 1 83 ? 12.478 2.760 -10.177 1.00 94.88 83 TYR A N 1
ATOM 647 C CA . TYR A 1 83 ? 11.441 3.785 -10.241 1.00 94.88 83 TYR A CA 1
ATOM 648 C C . TYR A 1 83 ? 10.559 3.671 -9.006 1.00 94.88 83 TYR A C 1
ATOM 650 O O . TYR A 1 83 ? 10.267 2.565 -8.558 1.00 94.88 83 TYR A O 1
ATOM 658 N N . TRP A 1 84 ? 10.204 4.810 -8.421 1.00 95.62 84 TRP A N 1
ATOM 659 C CA . TRP A 1 84 ? 9.554 4.875 -7.117 1.00 95.62 84 TRP A CA 1
ATOM 660 C C . TRP A 1 84 ? 8.282 5.711 -7.233 1.00 95.62 84 TRP A C 1
ATOM 662 O O . TRP A 1 84 ? 8.286 6.752 -7.889 1.00 95.62 84 TRP A O 1
ATOM 672 N N . ALA A 1 85 ? 7.211 5.265 -6.587 1.00 94.25 85 ALA A N 1
ATOM 673 C CA . ALA A 1 85 ? 5.949 5.986 -6.498 1.00 94.25 85 ALA A CA 1
ATOM 674 C C . ALA A 1 85 ? 5.439 5.943 -5.058 1.00 94.25 85 ALA A C 1
ATOM 676 O O . ALA A 1 85 ? 5.547 4.915 -4.397 1.00 94.25 85 ALA A O 1
ATOM 677 N N . VAL A 1 86 ? 4.869 7.045 -4.576 1.00 95.31 86 VAL A N 1
ATOM 678 C CA . VAL A 1 86 ? 4.238 7.108 -3.253 1.00 95.31 86 VAL A CA 1
ATOM 679 C C . VAL A 1 86 ? 2.795 7.546 -3.433 1.00 95.31 86 VAL A C 1
ATOM 681 O O . VAL A 1 86 ? 2.519 8.546 -4.094 1.00 95.31 86 VAL A O 1
ATOM 684 N N . VAL A 1 87 ? 1.877 6.789 -2.846 1.00 93.06 87 VAL A N 1
ATOM 685 C CA . VAL A 1 87 ? 0.440 7.050 -2.880 1.00 93.06 87 VAL A CA 1
ATOM 686 C C . VAL A 1 87 ? -0.057 7.216 -1.452 1.00 93.06 87 VAL A C 1
ATOM 688 O O . VAL A 1 87 ? 0.279 6.429 -0.568 1.00 93.06 87 VAL A O 1
ATOM 691 N N . TYR A 1 88 ? -0.899 8.225 -1.245 1.00 92.75 88 TYR A N 1
ATOM 692 C CA . TYR A 1 88 ? -1.599 8.478 0.012 1.00 92.75 88 TYR A CA 1
ATOM 693 C C . TYR A 1 88 ? -3.090 8.190 -0.193 1.00 92.75 88 TYR A C 1
ATOM 695 O O . TYR A 1 88 ? -3.811 9.055 -0.701 1.00 92.75 88 TYR A O 1
ATOM 703 N N . PRO A 1 89 ? -3.574 6.979 0.135 1.00 88.44 89 PRO A N 1
ATOM 704 C CA . PRO A 1 89 ? -4.983 6.647 -0.001 1.00 88.44 89 PRO A CA 1
ATOM 705 C C . PRO A 1 89 ? -5.874 7.594 0.816 1.00 88.44 89 PRO A C 1
ATOM 707 O O . PRO A 1 89 ? -5.483 8.043 1.901 1.00 88.44 89 PRO A O 1
ATOM 710 N N . PRO A 1 90 ? -7.096 7.883 0.338 1.00 89.38 90 PRO A N 1
ATOM 711 C CA . PRO A 1 90 ? -8.027 8.712 1.083 1.00 89.38 90 PRO A CA 1
ATOM 712 C C . PRO A 1 90 ? -8.384 8.057 2.420 1.00 89.38 90 PRO A C 1
ATOM 714 O O . PRO A 1 90 ? -8.517 6.836 2.530 1.00 89.38 90 PRO A O 1
ATOM 717 N N . LYS A 1 91 ? -8.600 8.896 3.436 1.00 91.62 91 LYS A N 1
ATOM 718 C CA . LYS A 1 91 ? -9.105 8.453 4.737 1.00 91.62 91 LYS A CA 1
ATOM 719 C C . LYS A 1 91 ? -10.479 7.818 4.561 1.00 91.62 91 LYS A C 1
ATOM 721 O O . LYS A 1 91 ? -11.345 8.394 3.902 1.00 91.62 91 LYS A O 1
ATOM 726 N N . LYS A 1 92 ? -10.706 6.665 5.186 1.00 91.38 92 LYS A N 1
ATOM 727 C CA . LYS A 1 92 ? -11.988 5.962 5.096 1.00 91.38 92 LYS A CA 1
ATOM 728 C C . LYS A 1 92 ? -12.413 5.404 6.442 1.00 91.38 92 LYS A C 1
ATOM 730 O O . LYS A 1 92 ? -11.632 4.751 7.128 1.00 91.38 92 LYS A O 1
ATOM 735 N N . ARG A 1 93 ? -13.674 5.636 6.797 1.00 90.12 93 ARG A N 1
ATOM 736 C CA . ARG A 1 93 ? -14.331 4.949 7.909 1.00 90.12 93 ARG A CA 1
ATOM 737 C C . ARG A 1 93 ? -14.866 3.620 7.389 1.00 90.12 93 ARG A C 1
ATOM 739 O O . ARG A 1 93 ? -15.608 3.590 6.407 1.00 90.12 93 ARG A O 1
ATOM 746 N N . LEU A 1 94 ? -14.431 2.527 7.998 1.00 85.81 94 LEU A N 1
ATOM 747 C CA . LEU A 1 94 ? -14.815 1.167 7.623 1.00 85.81 94 LEU A CA 1
ATOM 748 C C . LEU A 1 94 ? -15.568 0.529 8.787 1.00 85.81 94 LEU A C 1
ATOM 750 O O . LEU A 1 94 ? -15.358 0.911 9.935 1.00 85.81 94 LEU A O 1
ATOM 754 N N . ASN A 1 95 ? -16.405 -0.471 8.501 1.00 85.19 95 ASN A N 1
ATOM 755 C CA . ASN A 1 95 ? -17.017 -1.308 9.536 1.00 85.19 95 ASN A CA 1
ATOM 756 C C . ASN A 1 95 ? -15.971 -2.293 10.101 1.00 85.19 95 ASN A C 1
ATOM 758 O O . ASN A 1 95 ? -16.036 -3.502 9.892 1.00 85.19 95 ASN A O 1
ATOM 762 N N . CYS A 1 96 ? -14.929 -1.735 10.710 1.00 83.31 96 CYS A N 1
ATOM 763 C CA . CYS A 1 96 ? -13.802 -2.417 11.319 1.00 83.31 96 CYS A CA 1
ATOM 764 C C . CYS A 1 96 ? -13.521 -1.719 12.642 1.00 83.31 96 CYS A C 1
ATOM 766 O O . CYS A 1 96 ? -13.263 -0.513 12.662 1.00 83.31 96 CYS A O 1
ATOM 768 N N . LYS A 1 97 ? -13.613 -2.481 13.728 1.00 84.31 97 LYS A N 1
ATOM 769 C CA . LYS A 1 97 ? -13.395 -1.986 15.080 1.00 84.31 97 LYS A CA 1
ATOM 770 C C . LYS A 1 97 ? -11.982 -2.323 15.543 1.00 84.31 97 LYS A C 1
ATOM 772 O O . LYS A 1 97 ? -11.494 -3.417 15.244 1.00 84.31 97 LYS A O 1
ATOM 777 N N . VAL A 1 98 ? -11.368 -1.370 16.234 1.00 79.06 98 VAL A N 1
ATOM 778 C CA . VAL A 1 98 ? -10.028 -1.439 16.838 1.00 79.06 98 VAL A CA 1
ATOM 779 C C . VAL A 1 98 ? -10.091 -1.162 18.334 1.00 79.06 98 VAL A C 1
ATOM 781 O O . VAL A 1 98 ? -11.184 -0.774 18.819 1.00 79.06 98 VAL A O 1
#